Protein AF-A0A2U3Z3W8-F1 (afdb_monomer_lite)

Secondary structure (DSSP, 8-state):
------------------------------------------------------------------HHHHHHHHH-S-HHHHHHHHHHHHTTT-TT---SSSSGGGTTSHHHHHHHHTT-GGG--GGG--SS-HHHHHHHHHHHHHHTT----S-HHHHHH-SS--HHHHHHHHHHHHHHHH-

Structure (mmCIF, N/CA/C/O backbone):
data_AF-A0A2U3Z3W8-F1
#
_entry.id   AF-A0A2U3Z3W8-F1
#
loop_
_atom_site.group_PDB
_atom_site.id
_atom_site.type_symbol
_atom_site.label_atom_id
_atom_site.label_alt_id
_atom_site.label_comp_id
_atom_site.label_asym_id
_atom_site.label_entity_id
_atom_site.label_seq_id
_atom_site.pdbx_PDB_ins_code
_atom_site.Cartn_x
_atom_site.Cartn_y
_atom_site.Cartn_z
_atom_site.occupancy
_atom_site.B_iso_or_equiv
_atom_site.auth_seq_id
_atom_site.auth_comp_id
_atom_site.auth_asym_id
_atom_site.auth_atom_id
_atom_site.pdbx_PDB_model_num
ATOM 1 N N . MET A 1 1 ? 42.007 -8.720 50.989 1.00 44.41 1 MET A N 1
ATOM 2 C CA . MET A 1 1 ? 42.957 -9.334 50.043 1.00 44.41 1 MET A CA 1
ATOM 3 C C . MET A 1 1 ? 42.389 -9.231 48.642 1.00 44.41 1 MET A C 1
ATOM 5 O O . MET A 1 1 ? 41.290 -9.710 48.397 1.00 44.41 1 MET A O 1
ATOM 9 N N . GLU A 1 2 ? 43.127 -8.538 47.783 1.00 44.25 2 GLU A N 1
ATOM 10 C CA . GLU A 1 2 ? 42.931 -8.407 46.339 1.00 44.25 2 GLU A CA 1
ATOM 11 C C . GLU A 1 2 ? 42.981 -9.757 45.612 1.00 44.25 2 GLU A C 1
ATOM 13 O O . GLU A 1 2 ? 43.689 -10.665 46.046 1.00 44.25 2 GLU A O 1
ATOM 18 N N . SER A 1 3 ? 42.335 -9.848 44.445 1.00 47.00 3 SER A N 1
ATOM 19 C CA . SER A 1 3 ? 43.030 -10.217 43.200 1.00 47.00 3 SER A CA 1
ATOM 20 C C . SER A 1 3 ? 42.112 -10.070 41.989 1.00 47.00 3 SER A C 1
ATOM 22 O O . SER A 1 3 ? 41.136 -10.798 41.817 1.00 47.00 3 SER A O 1
ATOM 24 N N . ALA A 1 4 ? 42.476 -9.113 41.140 1.00 51.22 4 ALA A N 1
ATOM 25 C CA . ALA A 1 4 ? 42.023 -8.976 39.767 1.00 51.22 4 ALA A CA 1
ATOM 26 C C . ALA A 1 4 ? 42.532 -10.138 38.895 1.00 51.22 4 ALA A C 1
ATOM 28 O O . ALA A 1 4 ? 43.602 -10.692 39.150 1.00 51.22 4 ALA A O 1
ATOM 29 N N . LYS A 1 5 ? 41.825 -10.435 37.799 1.00 55.56 5 LYS A N 1
ATOM 30 C CA . LYS A 1 5 ? 42.419 -11.088 36.625 1.00 55.56 5 LYS A CA 1
ATOM 31 C C . LYS A 1 5 ? 41.947 -10.411 35.343 1.00 55.56 5 LYS A C 1
ATOM 33 O O . LYS A 1 5 ? 40.869 -10.665 34.819 1.00 55.56 5 LYS A O 1
ATOM 38 N N . THR A 1 6 ? 42.815 -9.528 34.877 1.00 50.25 6 THR A N 1
ATOM 39 C CA . THR A 1 6 ? 43.007 -9.095 33.497 1.00 50.25 6 THR A CA 1
ATOM 40 C C . THR A 1 6 ? 43.304 -10.295 32.593 1.00 50.25 6 THR A C 1
ATOM 42 O O . THR A 1 6 ? 44.130 -11.142 32.931 1.00 50.25 6 THR A O 1
ATOM 45 N N . ILE A 1 7 ? 42.694 -10.328 31.407 1.00 57.59 7 ILE A N 1
ATOM 46 C CA . ILE A 1 7 ? 43.201 -11.088 30.261 1.00 57.59 7 ILE A CA 1
ATOM 47 C C . ILE A 1 7 ? 43.260 -10.139 29.057 1.00 57.59 7 ILE A C 1
ATOM 49 O O . ILE A 1 7 ? 42.260 -9.699 28.503 1.00 57.59 7 ILE A O 1
ATOM 53 N N . SER A 1 8 ? 44.486 -9.765 28.721 1.00 44.38 8 SER A N 1
ATOM 54 C CA . SER A 1 8 ? 44.928 -9.276 27.415 1.00 44.38 8 SER A CA 1
ATOM 55 C C . SER A 1 8 ? 45.682 -10.444 26.786 1.00 44.38 8 SER A C 1
ATOM 57 O O . SER A 1 8 ? 46.382 -11.094 27.554 1.00 44.38 8 SER A O 1
ATOM 59 N N . VAL A 1 9 ? 45.548 -10.731 25.480 1.00 42.53 9 VAL A N 1
ATOM 60 C CA . VAL A 1 9 ? 46.649 -10.595 24.495 1.00 42.53 9 VAL A CA 1
ATOM 61 C C . VAL A 1 9 ? 46.185 -10.811 23.033 1.00 42.53 9 VAL A C 1
ATOM 63 O O . VAL A 1 9 ? 45.458 -11.752 22.742 1.00 42.53 9 VAL A O 1
ATOM 66 N N . SER A 1 10 ? 46.773 -9.992 22.143 1.00 36.94 10 SER A N 1
ATOM 67 C CA . SER A 1 10 ? 47.349 -10.291 20.803 1.00 36.94 10 SER A CA 1
ATOM 68 C C . SER A 1 10 ? 46.457 -10.693 19.616 1.00 36.94 10 SER A C 1
ATOM 70 O O . SER A 1 10 ? 45.781 -11.707 19.654 1.00 36.94 10 SER A O 1
ATOM 72 N N . ARG A 1 11 ? 46.380 -9.903 18.525 1.00 48.91 11 ARG A N 1
ATOM 73 C CA . ARG A 1 11 ? 47.380 -9.501 17.481 1.00 48.91 11 ARG A CA 1
ATOM 74 C C . ARG A 1 11 ? 47.377 -10.431 16.252 1.00 48.91 11 ARG A C 1
ATOM 76 O O . ARG A 1 11 ? 47.834 -11.561 16.373 1.00 48.91 11 ARG A O 1
ATOM 83 N N . ARG A 1 12 ? 47.021 -9.879 15.075 1.00 49.16 12 ARG A N 1
ATOM 84 C CA . ARG A 1 12 ? 47.634 -10.069 13.724 1.00 49.16 12 ARG A CA 1
ATOM 85 C C . ARG A 1 12 ? 46.860 -9.178 12.717 1.00 49.16 12 ARG A C 1
ATOM 87 O O . ARG A 1 12 ? 45.644 -9.295 12.681 1.00 49.16 12 ARG A O 1
ATOM 94 N N . SER A 1 13 ? 47.414 -8.091 12.152 1.00 40.72 13 SER A N 1
ATOM 95 C CA . SER A 1 13 ? 48.228 -7.975 10.905 1.00 40.72 13 SER A CA 1
ATOM 96 C C . SER A 1 13 ? 47.611 -8.657 9.676 1.00 40.72 13 SER A C 1
ATOM 98 O O . SER A 1 13 ? 47.197 -9.800 9.818 1.00 40.72 13 SER A O 1
ATOM 100 N N . SER A 1 14 ? 47.597 -8.132 8.443 1.00 41.50 14 SER A N 1
ATOM 101 C CA . SER A 1 14 ? 48.003 -6.869 7.783 1.00 41.50 14 SER A CA 1
ATOM 102 C C . SER A 1 14 ? 47.582 -6.973 6.285 1.00 41.50 14 SER A C 1
ATOM 104 O O . SER A 1 14 ? 47.228 -8.067 5.857 1.00 41.50 14 SER A O 1
ATOM 106 N N . GLU A 1 15 ? 47.739 -5.873 5.521 1.00 39.50 15 GLU A N 1
ATOM 107 C CA . GLU A 1 15 ? 47.905 -5.762 4.039 1.00 39.50 15 GLU A CA 1
ATOM 108 C C . GLU A 1 15 ? 46.673 -6.059 3.153 1.00 39.50 15 GLU A C 1
ATOM 110 O O . GLU A 1 15 ? 45.900 -6.964 3.417 1.00 39.50 15 GLU A O 1
ATOM 115 N N . GLU A 1 16 ? 46.300 -5.245 2.159 1.00 43.19 16 GLU A N 1
ATOM 116 C CA . GLU A 1 16 ? 46.998 -4.713 0.967 1.00 43.19 16 GLU A CA 1
ATOM 117 C C . GLU A 1 16 ? 46.241 -3.458 0.452 1.00 43.19 16 GLU A C 1
ATOM 119 O O . GLU A 1 16 ? 45.093 -3.238 0.822 1.00 43.19 16 GLU A O 1
ATOM 124 N N . MET A 1 17 ? 46.686 -2.614 -0.481 1.00 44.78 17 MET A N 1
ATOM 125 C CA . MET A 1 17 ? 47.972 -2.269 -1.088 1.00 44.78 17 MET A CA 1
ATOM 126 C C . MET A 1 17 ? 47.669 -1.011 -1.912 1.00 44.78 17 MET A C 1
ATOM 128 O O . MET A 1 17 ? 46.717 -0.949 -2.691 1.00 44.78 17 MET A O 1
ATOM 132 N N . LYS A 1 18 ? 48.491 0.006 -1.709 1.00 46.31 18 LYS A N 1
ATOM 133 C CA . LYS A 1 18 ? 48.482 1.302 -2.381 1.00 46.31 18 LYS A CA 1
ATOM 134 C C . LYS A 1 18 ? 48.860 1.110 -3.860 1.00 46.31 18 LYS A C 1
ATOM 136 O O . LYS A 1 18 ? 49.860 0.454 -4.140 1.00 46.31 18 LYS A O 1
ATOM 141 N N . ARG A 1 19 ? 48.135 1.720 -4.801 1.00 50.97 19 ARG A N 1
ATOM 142 C CA . ARG A 1 19 ? 48.671 2.016 -6.139 1.00 50.97 19 ARG A CA 1
ATOM 143 C C . ARG A 1 19 ? 48.482 3.491 -6.455 1.00 50.97 19 ARG A C 1
ATOM 145 O O . ARG A 1 19 ? 47.368 3.997 -6.511 1.00 50.97 19 ARG A O 1
ATOM 152 N N . ASP A 1 20 ? 49.629 4.134 -6.585 1.00 44.00 20 ASP A N 1
ATOM 153 C CA . ASP A 1 20 ? 49.863 5.489 -7.053 1.00 44.00 20 ASP A CA 1
ATOM 154 C C . ASP A 1 20 ? 50.342 5.417 -8.518 1.00 44.00 20 ASP A C 1
ATOM 156 O O . ASP A 1 20 ? 50.807 4.358 -8.942 1.00 44.00 20 ASP A O 1
ATOM 160 N N . ILE A 1 21 ? 50.291 6.567 -9.195 1.00 47.81 21 ILE A N 1
ATOM 161 C CA . ILE A 1 21 ? 51.242 7.080 -10.199 1.00 47.81 21 ILE A CA 1
ATOM 162 C C . ILE A 1 21 ? 50.844 7.127 -11.697 1.00 47.81 21 ILE A C 1
ATOM 164 O O . ILE A 1 21 ? 50.749 6.127 -12.401 1.00 47.81 21 ILE A O 1
ATOM 168 N N . SER A 1 22 ? 50.755 8.391 -12.140 1.00 38.34 22 SER A N 1
ATOM 169 C CA . SER A 1 22 ? 51.208 9.026 -13.394 1.00 38.34 22 SER A CA 1
ATOM 170 C C . SER A 1 22 ? 50.429 8.980 -14.718 1.00 38.34 22 SER A C 1
ATOM 172 O O . SER A 1 22 ? 50.178 7.942 -15.321 1.00 38.34 22 SER A O 1
ATOM 174 N N . ALA A 1 23 ? 50.197 10.206 -15.212 1.00 43.41 23 ALA A N 1
ATOM 175 C CA . ALA A 1 23 ? 49.929 10.609 -16.596 1.00 43.41 23 ALA A CA 1
ATOM 176 C C . ALA A 1 23 ? 51.161 10.408 -17.516 1.00 43.41 23 ALA A C 1
ATOM 178 O O . ALA A 1 23 ? 52.253 10.120 -17.016 1.00 43.41 23 ALA A O 1
ATOM 179 N N . PRO A 1 24 ? 51.023 10.598 -18.846 1.00 53.88 24 PRO A N 1
ATOM 180 C CA . PRO A 1 24 ? 51.367 11.920 -19.400 1.00 53.88 24 PRO A CA 1
ATOM 181 C C . PRO A 1 24 ? 50.521 12.402 -20.603 1.00 53.88 24 PRO A C 1
ATOM 183 O O . PRO A 1 24 ? 49.822 11.640 -21.267 1.00 53.88 24 PRO A O 1
ATOM 186 N N . GLU A 1 25 ? 50.633 13.709 -20.864 1.00 39.28 25 GLU A N 1
ATOM 187 C CA . GLU A 1 25 ? 50.191 14.449 -22.055 1.00 39.28 25 GLU A CA 1
ATOM 188 C C . GLU A 1 25 ? 50.969 14.099 -23.341 1.00 39.28 25 GLU A C 1
ATOM 190 O O . GLU A 1 25 ? 52.158 13.788 -23.291 1.00 39.28 25 GLU A O 1
ATOM 195 N N . GLY A 1 26 ? 50.322 14.355 -24.489 1.00 39.72 26 GLY A N 1
ATOM 196 C CA . GLY A 1 26 ? 50.957 15.055 -25.616 1.00 39.72 26 GLY A CA 1
ATOM 197 C C . GLY A 1 26 ? 51.142 14.279 -26.927 1.00 39.72 26 GLY A C 1
ATOM 198 O O . GLY A 1 26 ? 52.087 13.510 -27.047 1.00 39.72 26 GLY A O 1
ATOM 199 N N . ALA A 1 27 ? 50.302 14.571 -27.936 1.00 39.06 27 ALA A N 1
ATOM 200 C CA . ALA A 1 27 ? 50.696 14.889 -29.327 1.00 39.06 27 ALA A CA 1
ATOM 201 C C . ALA A 1 27 ? 49.467 15.024 -30.269 1.00 39.06 27 ALA A C 1
ATOM 203 O O . ALA A 1 27 ? 48.607 14.152 -30.330 1.00 39.06 27 ALA A O 1
ATOM 204 N N . SER A 1 28 ? 49.418 16.125 -31.027 1.00 43.16 28 SER A N 1
ATOM 205 C CA . SER A 1 28 ? 48.576 16.393 -32.222 1.00 43.16 28 SER A CA 1
ATOM 206 C C . SER A 1 28 ? 49.441 16.166 -33.501 1.00 43.16 28 SER A C 1
ATOM 208 O O . SER A 1 28 ? 50.610 15.827 -33.296 1.00 43.16 28 SER A O 1
ATOM 210 N N . PRO A 1 29 ? 49.044 16.415 -34.785 1.00 55.19 29 PRO A N 1
ATOM 211 C CA . PRO A 1 29 ? 47.768 16.885 -35.367 1.00 55.19 29 PRO A CA 1
ATOM 212 C C . PRO A 1 29 ? 47.342 16.242 -36.737 1.00 55.19 29 PRO A C 1
ATOM 214 O O . PRO A 1 29 ? 48.051 15.441 -37.333 1.00 55.19 29 PRO A O 1
ATOM 217 N N . ALA A 1 30 ? 46.203 16.737 -37.258 1.00 37.28 30 ALA A N 1
ATOM 218 C CA . ALA A 1 30 ? 45.840 17.000 -38.671 1.00 37.28 30 ALA A CA 1
ATOM 219 C C . ALA A 1 30 ? 45.530 15.863 -39.678 1.00 37.28 30 ALA A C 1
ATOM 221 O O . ALA A 1 30 ? 46.417 15.140 -40.118 1.00 37.28 30 ALA A O 1
ATOM 222 N N . SER A 1 31 ? 44.289 15.870 -40.200 1.00 39.44 31 SER A N 1
ATOM 223 C CA . SER A 1 31 ? 43.906 15.906 -41.640 1.00 39.44 31 SER A CA 1
ATOM 224 C C . SER A 1 31 ? 42.440 15.467 -41.822 1.00 39.44 31 SER A C 1
ATOM 226 O O . SER A 1 31 ? 41.978 14.656 -41.035 1.00 39.44 31 SER A O 1
ATOM 228 N N . LEU A 1 32 ? 41.609 15.829 -42.805 1.00 40.62 32 LEU A N 1
ATOM 229 C CA . LEU A 1 32 ? 41.529 16.789 -43.914 1.00 40.62 32 LEU A CA 1
ATOM 230 C C . LEU A 1 32 ? 40.112 16.554 -44.518 1.00 40.62 32 LEU A C 1
ATOM 232 O O . LEU A 1 32 ? 39.710 15.409 -44.670 1.00 40.62 32 LEU A O 1
ATOM 236 N N . MET A 1 33 ? 39.411 17.630 -44.889 1.00 46.50 33 MET A N 1
ATOM 237 C CA . MET A 1 33 ? 38.378 17.755 -45.947 1.00 46.50 33 MET A CA 1
ATOM 238 C C . MET A 1 33 ? 37.119 16.854 -45.983 1.00 46.50 33 MET A C 1
ATOM 240 O O . MET A 1 33 ? 37.195 15.659 -46.232 1.00 46.50 33 MET A O 1
ATOM 244 N N . ALA A 1 34 ? 35.942 17.499 -45.984 1.00 45.66 34 ALA A N 1
ATOM 245 C CA . ALA A 1 34 ? 34.899 17.276 -47.001 1.00 45.66 34 ALA A CA 1
ATOM 246 C C . ALA A 1 34 ? 33.868 18.423 -46.978 1.00 45.66 34 ALA A C 1
ATOM 248 O O . ALA A 1 34 ? 33.096 18.563 -46.032 1.00 45.66 34 ALA A O 1
ATOM 249 N N . MET A 1 35 ? 33.861 19.249 -48.027 1.00 45.81 35 MET A N 1
ATOM 250 C CA . MET A 1 35 ? 32.786 20.202 -48.315 1.00 45.81 35 MET A CA 1
ATOM 251 C C . MET A 1 35 ? 31.790 19.538 -49.268 1.00 45.81 35 MET A C 1
ATOM 253 O O . MET A 1 35 ? 32.158 19.183 -50.384 1.00 45.81 35 MET A O 1
ATOM 257 N N . GLY A 1 36 ? 30.546 19.361 -48.823 1.00 42.50 36 GLY A N 1
ATOM 258 C CA . GLY A 1 36 ? 29.421 18.951 -49.664 1.00 42.50 36 GLY A CA 1
ATOM 259 C C . GLY A 1 36 ? 28.594 20.171 -50.056 1.00 42.50 36 GLY A C 1
ATOM 260 O O . GLY A 1 36 ? 28.100 20.89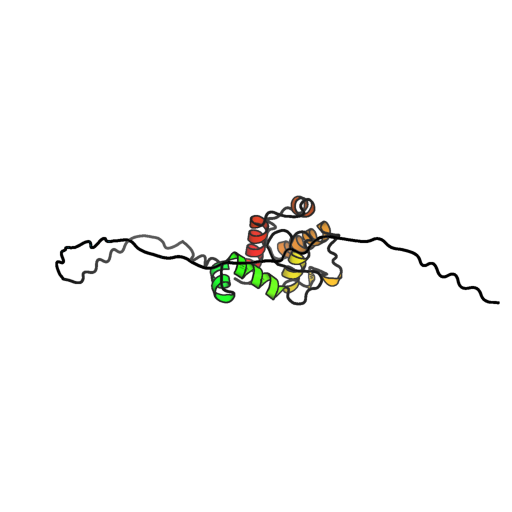1 -49.191 1.00 42.50 36 GLY A O 1
ATOM 261 N N . THR A 1 37 ? 28.482 20.419 -51.356 1.00 37.41 37 THR A N 1
ATOM 262 C CA . THR A 1 37 ? 27.799 21.558 -51.973 1.00 37.41 37 THR A CA 1
ATOM 263 C C . THR A 1 37 ? 26.486 21.129 -52.652 1.00 37.41 37 THR A C 1
ATOM 265 O O . THR A 1 37 ? 26.368 20.007 -53.137 1.00 37.41 37 THR A O 1
ATOM 268 N N . THR A 1 38 ? 25.549 22.088 -52.760 1.00 38.94 38 THR A N 1
ATOM 269 C CA . THR A 1 38 ? 24.385 22.182 -53.690 1.00 38.94 38 THR A CA 1
ATOM 270 C C . THR A 1 38 ? 23.144 21.311 -53.379 1.00 38.94 38 THR A C 1
ATOM 272 O O . THR A 1 38 ? 23.230 20.093 -53.395 1.00 38.94 38 THR A O 1
ATOM 275 N N . SER A 1 39 ? 22.005 21.866 -52.913 1.00 42.53 39 SER A N 1
ATOM 276 C CA . SER A 1 39 ? 20.893 22.594 -53.611 1.00 42.53 39 SER A CA 1
ATOM 277 C C . SER A 1 39 ? 19.676 21.667 -53.884 1.00 42.53 39 SER A C 1
ATOM 279 O O . SER A 1 39 ? 19.901 20.463 -53.958 1.00 42.53 39 SER A O 1
ATOM 281 N N . PRO A 1 40 ? 18.417 22.133 -54.121 1.00 51.53 40 PRO A N 1
ATOM 282 C CA . PRO A 1 40 ? 17.824 23.479 -54.020 1.00 51.53 40 PRO A CA 1
ATOM 283 C C . PRO A 1 40 ? 16.501 23.561 -53.192 1.00 51.53 40 PRO A C 1
ATOM 285 O O . PRO A 1 40 ? 15.970 22.575 -52.689 1.00 51.53 40 PRO A O 1
ATOM 288 N N . GLN A 1 41 ? 15.965 24.783 -53.090 1.00 46.03 41 GLN A N 1
ATOM 289 C CA . GLN A 1 41 ? 14.718 25.222 -52.440 1.00 46.03 41 GLN A CA 1
ATOM 290 C C . GLN A 1 41 ? 13.603 25.482 -53.476 1.00 46.03 41 GLN A C 1
ATOM 292 O O . GLN A 1 41 ? 13.917 26.055 -54.511 1.00 46.03 41 GLN A O 1
ATOM 297 N N . LEU A 1 42 ? 12.330 25.157 -53.172 1.00 38.09 42 LEU A N 1
ATOM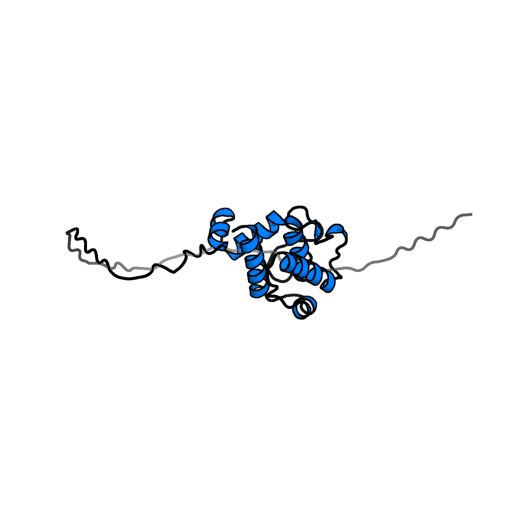 298 C CA . LEU A 1 42 ? 11.074 25.738 -53.727 1.00 38.09 42 LEU A CA 1
ATOM 299 C C . LEU A 1 42 ? 9.954 25.554 -52.662 1.00 38.09 42 LEU A C 1
ATOM 301 O O . LEU A 1 42 ? 9.675 24.428 -52.279 1.00 38.09 42 LEU A O 1
ATOM 305 N N . SER A 1 43 ? 9.527 26.572 -51.900 1.00 41.81 43 SER A N 1
ATOM 306 C CA . SER A 1 43 ? 8.501 27.616 -52.166 1.00 41.81 43 SER A CA 1
ATOM 307 C C . SER A 1 43 ? 7.022 27.203 -51.929 1.00 41.81 43 SER A C 1
ATOM 309 O O . SER A 1 43 ? 6.409 26.613 -52.803 1.00 41.81 43 SER A O 1
ATOM 311 N N . LEU A 1 44 ? 6.485 27.629 -50.767 1.00 40.69 44 LEU A N 1
ATOM 312 C CA . LEU A 1 44 ? 5.229 28.379 -50.477 1.00 40.69 44 LEU A CA 1
ATOM 313 C C . LEU A 1 44 ? 3.791 27.869 -50.807 1.00 40.69 44 LEU A C 1
ATOM 315 O O . LEU A 1 44 ? 3.481 27.498 -51.932 1.00 40.69 44 LEU A O 1
ATOM 319 N N . SER A 1 45 ? 2.891 28.168 -49.837 1.00 40.78 45 SER A N 1
ATOM 320 C CA . SER A 1 45 ? 1.408 28.360 -49.891 1.00 40.78 45 SER A CA 1
ATOM 321 C C . SER A 1 45 ? 0.533 27.090 -49.770 1.00 40.78 45 SER A C 1
ATOM 323 O O . SER A 1 45 ? 0.885 26.074 -50.344 1.00 40.78 45 SER A O 1
ATOM 325 N N . SER A 1 46 ? -0.610 26.985 -49.067 1.00 38.53 46 SER A N 1
ATOM 326 C CA . SER A 1 46 ? -1.590 27.915 -48.458 1.00 38.53 46 SER A CA 1
ATOM 327 C C . SER A 1 46 ? -2.543 27.131 -47.509 1.00 38.53 46 SER A C 1
ATOM 329 O O . SER A 1 46 ? -2.797 25.952 -47.740 1.00 38.53 46 SER A O 1
ATOM 331 N N . SER A 1 47 ? -3.090 27.780 -46.469 1.00 42.69 47 SER A N 1
ATOM 332 C CA . SER A 1 47 ? -4.120 27.289 -45.508 1.00 42.69 47 SER A CA 1
ATOM 333 C C . SER A 1 47 ? -5.534 27.105 -46.139 1.00 42.69 47 SER A C 1
ATOM 335 O O . SER A 1 47 ? -5.682 27.359 -47.330 1.00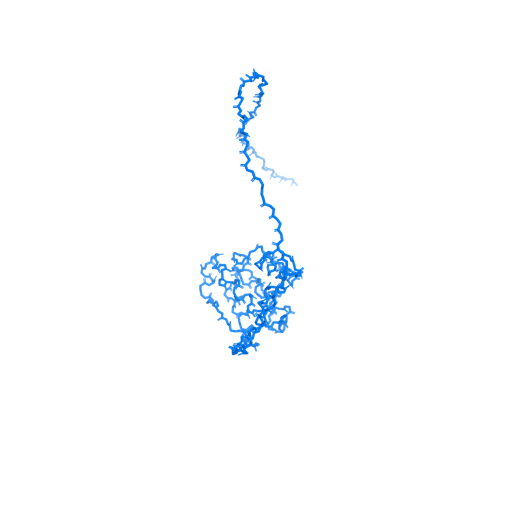 42.69 47 SER A O 1
ATOM 337 N N . PRO A 1 48 ? -6.639 26.940 -45.367 1.00 61.06 48 PRO A N 1
ATOM 338 C CA . PRO A 1 48 ? -7.136 25.802 -44.574 1.00 61.06 48 PRO A CA 1
ATOM 339 C C . PRO A 1 48 ? -8.483 25.237 -45.124 1.00 61.06 48 PRO A C 1
ATOM 341 O O . PRO A 1 48 ? -9.197 25.913 -45.862 1.00 61.06 48 PRO A O 1
ATOM 344 N N . THR A 1 49 ? -8.921 24.036 -44.719 1.00 41.44 49 THR A N 1
ATOM 345 C CA . THR A 1 49 ? -10.348 23.651 -44.832 1.00 41.44 49 THR A CA 1
ATOM 346 C C . THR A 1 49 ? -10.746 22.589 -43.813 1.00 41.44 49 THR A C 1
ATOM 348 O O . THR A 1 49 ? -10.078 21.573 -43.638 1.00 41.44 49 THR A O 1
ATOM 351 N N . ALA A 1 50 ? -11.843 22.879 -43.117 1.00 46.84 50 ALA A N 1
ATOM 352 C CA . ALA A 1 50 ? -12.510 22.013 -42.166 1.00 46.84 50 ALA A CA 1
ATOM 353 C C . ALA A 1 50 ? -13.211 20.851 -42.882 1.00 46.84 50 ALA A C 1
ATOM 355 O O . ALA A 1 50 ? -13.812 21.022 -43.940 1.00 46.84 50 ALA A O 1
ATOM 356 N N . SER A 1 51 ? -13.213 19.674 -42.268 1.00 43.47 51 SER A N 1
ATOM 357 C CA . SER A 1 51 ? -14.179 18.624 -42.585 1.00 43.47 51 SER A CA 1
ATOM 358 C C . SER A 1 51 ? -14.585 17.950 -41.286 1.00 43.47 51 SER A C 1
ATOM 360 O O . SER A 1 51 ? -13.845 17.175 -40.688 1.00 43.47 51 SER A O 1
ATOM 362 N N . VAL A 1 52 ? -15.767 18.341 -40.821 1.00 53.25 52 VAL A N 1
ATOM 363 C CA . VAL A 1 52 ? -16.508 17.685 -39.753 1.00 53.25 52 VAL A CA 1
ATOM 364 C C . VAL A 1 52 ? -17.139 16.414 -40.314 1.00 53.25 52 VAL A C 1
ATOM 366 O O . VAL A 1 52 ? -17.907 16.464 -41.269 1.00 53.25 52 VAL A O 1
ATOM 369 N N . THR A 1 53 ? -16.856 15.273 -39.695 1.00 50.91 53 THR A N 1
ATOM 370 C CA . THR A 1 53 ? -17.684 14.067 -39.818 1.00 50.91 53 THR A CA 1
ATOM 371 C C . THR A 1 53 ? -18.269 13.742 -38.448 1.00 50.91 53 THR A C 1
ATOM 373 O O . THR A 1 53 ? -17.515 13.371 -37.545 1.00 50.91 53 THR A O 1
ATOM 376 N N . PRO A 1 54 ? -19.592 13.864 -38.258 1.00 59.31 54 PRO A N 1
ATOM 377 C CA . PRO A 1 54 ? -20.284 13.323 -37.104 1.00 59.31 54 PRO A CA 1
ATOM 378 C C . PRO A 1 54 ? -20.889 11.974 -37.493 1.00 59.31 54 PRO A C 1
ATOM 380 O O . PRO A 1 54 ? -21.739 11.953 -38.368 1.00 59.31 54 PRO A O 1
ATOM 383 N N . THR A 1 55 ? -20.498 10.869 -36.849 1.00 43.12 55 THR A N 1
ATOM 384 C CA . THR A 1 55 ? -21.415 9.738 -36.599 1.00 43.12 55 THR A CA 1
ATOM 385 C C . THR A 1 55 ? -20.772 8.618 -35.783 1.00 43.12 55 THR A C 1
ATOM 387 O O . THR A 1 55 ? -19.757 8.042 -36.155 1.00 43.12 55 THR A O 1
ATOM 390 N N . THR A 1 56 ? -21.501 8.266 -34.722 1.00 41.53 56 THR A N 1
ATOM 391 C CA . THR A 1 56 ? -21.634 6.920 -34.150 1.00 41.53 56 THR A CA 1
ATOM 392 C C . THR A 1 56 ? -20.601 6.482 -33.105 1.00 41.53 56 THR A C 1
ATOM 394 O O . THR A 1 56 ? -19.610 5.818 -33.373 1.00 41.53 56 THR A O 1
ATOM 397 N N . ARG A 1 57 ? -21.016 6.704 -31.849 1.00 52.25 57 ARG A N 1
ATOM 398 C CA . ARG A 1 57 ? -21.009 5.677 -30.793 1.00 52.25 57 ARG A CA 1
ATOM 399 C C . ARG A 1 57 ? -19.633 5.280 -30.251 1.00 52.25 57 ARG A C 1
ATOM 401 O O . ARG A 1 57 ? -19.175 4.160 -30.418 1.00 52.25 57 ARG A O 1
ATOM 408 N N . SER A 1 58 ? -19.084 6.162 -29.425 1.00 43.28 58 SER A N 1
ATOM 409 C CA . SER A 1 58 ? -18.335 5.729 -28.240 1.00 43.28 58 SER A CA 1
ATOM 410 C C . SER A 1 58 ? -18.716 6.578 -27.022 1.00 43.28 58 SER A C 1
ATOM 412 O O . SER A 1 58 ? -17.888 7.132 -26.312 1.00 43.28 58 SER A O 1
ATOM 414 N N . ARG A 1 59 ? -20.027 6.689 -26.764 1.00 56.16 59 ARG A N 1
ATOM 415 C CA . ARG A 1 59 ? -20.488 6.735 -25.371 1.00 56.16 59 ARG A CA 1
ATOM 416 C C . ARG A 1 59 ? -20.301 5.311 -24.842 1.00 56.16 59 ARG A C 1
ATOM 418 O O . ARG A 1 59 ? -20.726 4.374 -25.510 1.00 56.16 59 ARG A O 1
ATOM 425 N N . ILE A 1 60 ? -19.727 5.185 -23.648 1.00 56.88 60 ILE A N 1
ATOM 426 C CA . ILE A 1 60 ? -19.295 3.951 -22.965 1.00 56.88 60 ILE A CA 1
ATOM 427 C C . ILE A 1 60 ? -17.864 3.505 -23.321 1.00 56.88 60 ILE A C 1
ATOM 429 O O . ILE A 1 60 ? -17.588 2.370 -23.691 1.00 56.88 60 ILE A O 1
ATOM 433 N N . ARG A 1 61 ? -16.895 4.372 -23.055 1.00 51.78 61 ARG A N 1
ATOM 434 C CA . ARG A 1 61 ? -15.762 3.926 -22.248 1.00 51.78 61 ARG A CA 1
ATOM 435 C C . ARG A 1 61 ? -15.573 5.030 -21.244 1.00 51.78 61 ARG A C 1
ATOM 437 O O . ARG A 1 61 ? -15.006 6.061 -21.574 1.00 51.78 61 ARG A O 1
ATOM 444 N N . GLU A 1 62 ? -16.209 4.845 -20.091 1.00 49.31 62 GLU A N 1
ATOM 445 C CA . GLU A 1 62 ? -15.857 5.494 -18.835 1.00 49.31 62 GLU A CA 1
ATOM 446 C C . GLU A 1 62 ? -14.412 5.969 -18.946 1.00 49.31 62 GLU A C 1
ATOM 448 O O . GLU A 1 62 ? -13.518 5.161 -19.236 1.00 49.31 62 GLU A O 1
ATOM 453 N N . GLU A 1 63 ? -14.213 7.282 -18.877 1.00 46.75 63 GLU A N 1
ATOM 454 C CA . GLU A 1 63 ? -12.905 7.888 -18.716 1.00 46.75 63 GLU A CA 1
ATOM 455 C C . GLU A 1 63 ? -12.404 7.389 -17.358 1.00 46.75 63 GLU A C 1
ATOM 457 O O . GLU A 1 63 ? -12.486 8.062 -16.336 1.00 46.75 63 GLU A O 1
ATOM 462 N N . ARG A 1 64 ? -11.993 6.115 -17.349 1.00 57.78 64 ARG A N 1
ATOM 463 C CA . ARG A 1 64 ? -11.320 5.393 -16.291 1.00 57.78 64 ARG A CA 1
ATOM 464 C C . ARG A 1 64 ? -10.014 6.116 -16.177 1.00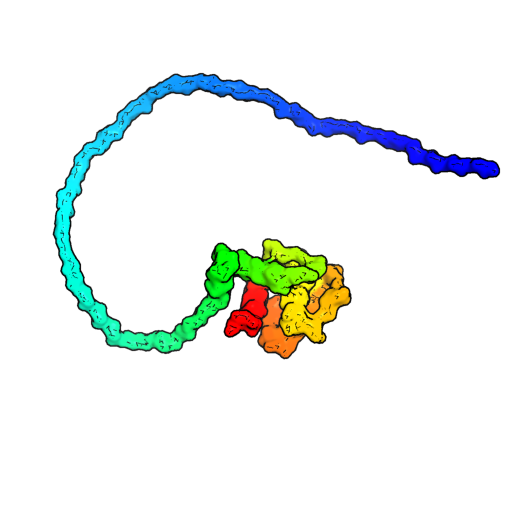 57.78 64 ARG A C 1
ATOM 466 O O . ARG A 1 64 ? -9.033 5.748 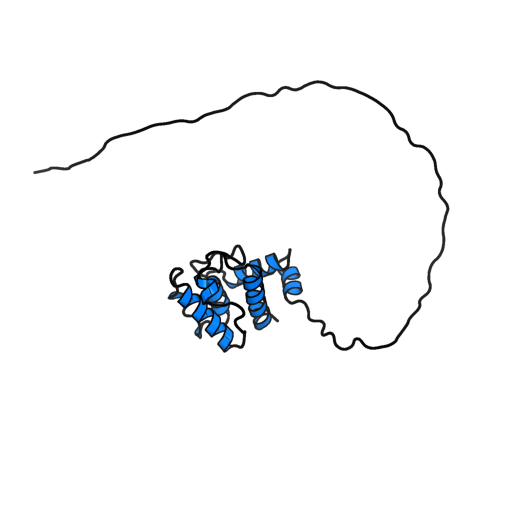-16.823 1.00 57.78 64 ARG A O 1
ATOM 473 N N . LYS A 1 65 ? -10.058 7.223 -15.452 1.00 65.62 65 LYS A N 1
ATOM 474 C CA . LYS A 1 65 ? -8.899 7.996 -15.081 1.00 65.62 65 LYS A CA 1
ATOM 475 C C . LYS A 1 65 ? -7.985 6.979 -14.436 1.00 65.62 65 LYS A C 1
ATOM 477 O O . LYS A 1 65 ? -8.312 6.416 -13.396 1.00 65.62 65 LYS A O 1
ATOM 482 N N . ASP A 1 66 ? -6.934 6.610 -15.159 1.00 82.00 66 ASP A N 1
ATOM 483 C CA . ASP A 1 66 ? -5.977 5.646 -14.659 1.00 82.00 66 ASP A CA 1
ATOM 484 C C . ASP A 1 66 ? -5.481 6.238 -13.331 1.00 82.00 66 ASP A C 1
ATOM 486 O O . ASP A 1 66 ? -4.946 7.348 -13.329 1.00 82.00 66 ASP A O 1
ATOM 490 N N . PRO A 1 67 ? -5.767 5.589 -12.196 1.00 84.94 67 PRO A N 1
ATOM 491 C CA . PRO A 1 67 ? -5.746 6.256 -10.894 1.00 84.94 67 PRO A CA 1
ATOM 492 C C . PRO A 1 67 ? -4.322 6.671 -10.523 1.00 84.94 67 PRO A C 1
ATOM 494 O O . PRO A 1 67 ? -4.089 7.718 -9.929 1.00 84.94 67 PRO A O 1
ATOM 497 N N . LEU A 1 68 ? -3.339 5.923 -11.024 1.00 91.06 68 LEU A N 1
ATOM 498 C CA . LEU A 1 68 ? -1.926 6.242 -10.883 1.00 91.06 68 LEU A CA 1
ATOM 499 C C . LEU A 1 68 ? -1.488 7.441 -11.732 1.00 91.06 68 LEU A C 1
ATOM 501 O O . LEU A 1 68 ? -0.419 7.992 -11.496 1.00 91.06 68 LEU A O 1
ATOM 505 N N . SER A 1 69 ? -2.275 7.856 -12.726 1.00 91.12 69 SER A N 1
ATOM 506 C CA . SER A 1 69 ? -1.971 9.026 -13.555 1.00 91.12 69 SER A CA 1
ATOM 507 C C . SER A 1 69 ? -2.219 10.331 -12.804 1.00 91.12 69 SER A C 1
ATOM 509 O O . SER A 1 69 ? -1.471 11.283 -12.999 1.00 91.12 69 SER A O 1
ATOM 511 N N . ALA A 1 70 ? -3.223 10.380 -11.923 1.00 90.38 70 ALA A N 1
ATOM 512 C CA . ALA A 1 70 ? -3.394 11.500 -10.999 1.00 90.38 70 ALA A CA 1
ATOM 513 C C . ALA A 1 70 ? -2.224 11.548 -10.006 1.00 90.38 70 ALA A C 1
ATOM 515 O O . ALA A 1 70 ? -1.558 12.574 -9.885 1.00 90.38 70 ALA A O 1
ATOM 516 N N . LEU A 1 71 ? -1.892 10.396 -9.421 1.00 93.56 71 LEU A N 1
ATOM 517 C CA . LEU A 1 71 ? -0.792 10.270 -8.470 1.00 93.56 71 LEU A CA 1
ATOM 518 C C . LEU A 1 71 ? 0.568 10.658 -9.069 1.00 93.56 71 LEU A C 1
ATOM 520 O O . LEU A 1 71 ? 1.364 11.350 -8.439 1.00 93.56 71 LEU A O 1
ATOM 524 N N . ALA A 1 72 ? 0.829 10.266 -10.319 1.00 94.31 72 ALA A N 1
ATOM 525 C CA . ALA A 1 72 ? 2.052 10.628 -11.033 1.00 94.31 72 ALA A CA 1
ATOM 526 C C . ALA A 1 72 ? 2.193 12.139 -11.263 1.00 94.31 72 ALA A C 1
ATOM 528 O O . ALA A 1 72 ? 3.314 12.641 -11.304 1.00 94.31 72 ALA A O 1
ATOM 529 N N . ARG A 1 73 ? 1.079 12.872 -11.385 1.00 92.75 73 ARG A N 1
ATOM 530 C CA . ARG A 1 73 ? 1.096 14.339 -11.496 1.00 92.75 73 ARG A CA 1
ATOM 531 C C . ARG A 1 73 ? 1.388 15.016 -10.159 1.00 92.75 73 ARG A C 1
ATOM 533 O O . ARG A 1 73 ? 1.994 16.078 -10.164 1.00 92.75 73 ARG A O 1
ATOM 540 N N . GLU A 1 74 ? 0.969 14.409 -9.052 1.00 92.75 74 GLU A N 1
ATOM 541 C CA . GLU A 1 74 ? 1.167 14.933 -7.696 1.00 92.75 74 GLU A CA 1
ATOM 542 C C . GLU A 1 74 ? 2.589 14.671 -7.178 1.00 92.75 74 GLU A C 1
ATOM 544 O O . GLU A 1 74 ? 3.295 15.595 -6.788 1.00 92.75 74 GLU A O 1
ATOM 549 N N . TYR A 1 75 ? 3.046 13.417 -7.229 1.00 92.62 75 TYR A N 1
ATOM 550 C CA . TYR A 1 75 ? 4.342 13.007 -6.670 1.00 92.62 75 TYR A CA 1
ATOM 551 C C . TYR A 1 75 ? 5.501 13.070 -7.682 1.00 92.62 75 TYR A C 1
ATOM 553 O O . TYR A 1 75 ? 6.676 12.933 -7.305 1.00 92.62 75 TYR A O 1
ATOM 561 N N . GLY A 1 76 ? 5.184 13.267 -8.966 1.00 92.31 76 GLY A N 1
ATOM 562 C CA . GLY A 1 76 ? 6.133 13.330 -10.075 1.00 92.31 76 GLY A CA 1
ATOM 563 C C . GLY A 1 76 ? 6.762 11.980 -10.452 1.00 92.31 76 GLY A C 1
ATOM 564 O O . GLY A 1 76 ? 6.838 11.039 -9.659 1.00 92.31 76 GLY A O 1
ATOM 565 N N . GLY A 1 77 ? 7.293 11.903 -11.676 1.00 93.81 77 GLY A N 1
ATOM 566 C CA . GLY A 1 77 ? 8.010 10.729 -12.185 1.00 93.81 77 GLY A CA 1
ATOM 567 C C . GLY A 1 77 ? 7.099 9.640 -12.764 1.00 93.81 77 GLY A C 1
ATOM 568 O O . GLY A 1 77 ? 6.028 9.916 -13.298 1.00 93.81 77 GLY A O 1
ATOM 569 N N . SER A 1 78 ? 7.557 8.384 -12.714 1.00 95.94 78 SER A N 1
ATOM 570 C CA . SER A 1 78 ? 6.788 7.237 -13.214 1.00 95.94 78 SER A CA 1
ATOM 571 C C . SER A 1 78 ? 5.634 6.879 -12.270 1.00 95.94 78 SER A C 1
ATOM 573 O O . SER A 1 78 ? 5.726 7.093 -11.063 1.00 95.94 78 SER A O 1
ATOM 575 N N . LYS A 1 79 ? 4.574 6.243 -12.793 1.00 94.94 79 LYS A N 1
ATOM 576 C CA . LYS A 1 79 ? 3.435 5.743 -11.991 1.00 94.94 79 LYS A CA 1
ATOM 577 C C . LYS A 1 79 ? 3.879 4.894 -10.796 1.00 94.94 79 LYS A C 1
ATOM 579 O O . LYS A 1 79 ? 3.362 5.050 -9.696 1.00 94.94 79 LYS A O 1
ATOM 584 N N . ARG A 1 80 ? 4.872 4.025 -11.012 1.00 96.25 80 ARG A N 1
ATOM 585 C CA . ARG A 1 80 ? 5.465 3.188 -9.963 1.00 96.25 80 ARG A CA 1
ATOM 586 C C . ARG A 1 80 ? 6.135 4.039 -8.883 1.00 96.25 80 ARG A C 1
ATOM 588 O O . ARG A 1 80 ? 5.889 3.812 -7.706 1.00 96.25 80 ARG A O 1
ATOM 595 N N . ASN A 1 81 ? 6.958 5.015 -9.266 1.00 96.75 81 ASN A N 1
ATOM 596 C CA . ASN A 1 81 ? 7.658 5.863 -8.298 1.00 96.75 81 ASN A CA 1
ATOM 597 C C . ASN A 1 81 ? 6.692 6.765 -7.528 1.00 96.75 81 ASN A C 1
ATOM 599 O O . ASN A 1 81 ? 6.873 6.965 -6.333 1.00 96.75 81 ASN A O 1
ATOM 603 N N . ALA A 1 82 ? 5.656 7.273 -8.192 1.00 97.44 82 ALA A N 1
ATOM 604 C CA . ALA A 1 82 ? 4.610 8.051 -7.548 1.00 97.44 82 ALA A CA 1
ATOM 605 C C . ALA A 1 82 ? 3.843 7.221 -6.509 1.00 97.44 82 ALA A C 1
ATOM 607 O O . ALA A 1 82 ? 3.688 7.662 -5.375 1.00 97.44 82 ALA A O 1
ATOM 608 N N . LEU A 1 83 ? 3.458 5.985 -6.854 1.00 97.56 83 LEU A N 1
ATOM 609 C CA . LEU A 1 83 ? 2.827 5.062 -5.906 1.00 97.56 83 LEU A CA 1
ATOM 610 C C . LEU A 1 83 ? 3.748 4.717 -4.732 1.00 97.56 83 LEU A C 1
ATOM 612 O O . LEU A 1 83 ? 3.289 4.641 -3.597 1.00 97.56 83 LEU A O 1
ATOM 616 N N . LEU A 1 84 ? 5.048 4.544 -4.989 1.00 97.94 84 LEU A N 1
ATOM 617 C CA . LEU A 1 84 ? 6.029 4.277 -3.939 1.00 97.94 84 LEU A CA 1
ATOM 618 C C . LEU A 1 84 ? 6.123 5.453 -2.957 1.00 97.94 84 LEU A C 1
ATOM 620 O O . LEU A 1 84 ? 6.028 5.245 -1.750 1.00 97.94 84 LEU A O 1
ATOM 624 N N . LYS A 1 85 ? 6.245 6.683 -3.472 1.00 97.81 85 LYS A N 1
ATOM 625 C CA . LYS A 1 85 ? 6.273 7.903 -2.653 1.00 97.81 85 LYS A CA 1
ATOM 626 C C . LYS A 1 85 ? 4.986 8.092 -1.857 1.00 97.81 85 LYS A C 1
ATOM 628 O O . LYS A 1 85 ? 5.045 8.497 -0.702 1.00 97.81 85 LYS A O 1
ATOM 633 N N . TRP A 1 86 ? 3.837 7.774 -2.449 1.00 97.38 86 TRP A N 1
ATOM 634 C CA . TRP A 1 86 ? 2.563 7.800 -1.738 1.00 97.38 86 TRP A CA 1
ATOM 635 C C . TRP A 1 86 ? 2.544 6.813 -0.570 1.00 97.38 86 TRP A C 1
ATOM 637 O O . TRP A 1 86 ? 2.176 7.204 0.533 1.00 97.38 86 TRP A O 1
ATOM 647 N N . CYS A 1 87 ? 3.015 5.574 -0.769 1.00 98.00 87 CYS A N 1
ATOM 648 C CA . CYS A 1 87 ? 3.123 4.600 0.322 1.00 98.00 87 CYS A CA 1
ATOM 649 C C . CYS A 1 87 ? 4.008 5.146 1.448 1.00 98.00 87 CYS A C 1
ATOM 651 O O . CYS A 1 87 ? 3.572 5.188 2.591 1.00 98.00 87 CYS A O 1
ATOM 653 N N . GLN A 1 88 ? 5.208 5.633 1.106 1.00 98.00 88 GLN A N 1
ATOM 654 C CA . GLN A 1 88 ? 6.150 6.224 2.064 1.00 98.00 88 GLN A CA 1
ATOM 655 C C . GLN A 1 88 ? 5.523 7.382 2.844 1.00 98.00 88 GLN A C 1
ATOM 657 O O . GLN A 1 88 ? 5.677 7.460 4.059 1.00 98.00 88 GLN A O 1
ATOM 662 N N . LYS A 1 89 ? 4.795 8.269 2.153 1.00 97.12 89 LYS A N 1
ATOM 663 C CA . LYS A 1 89 ? 4.140 9.415 2.783 1.00 97.12 89 LYS A CA 1
ATOM 664 C C . LYS A 1 89 ? 3.006 8.981 3.705 1.00 97.12 89 LYS A C 1
ATOM 666 O O . LYS A 1 89 ? 2.860 9.540 4.787 1.00 97.12 89 LYS A O 1
ATOM 671 N N . LYS A 1 90 ? 2.211 7.988 3.298 1.00 96.94 90 LYS A N 1
ATOM 672 C CA . LYS A 1 90 ? 1.087 7.485 4.094 1.00 96.94 90 LYS A CA 1
ATOM 673 C C . LYS A 1 90 ? 1.559 6.762 5.353 1.00 96.94 90 LYS A C 1
ATOM 675 O O . LYS A 1 90 ? 0.910 6.856 6.387 1.00 96.94 90 LYS A O 1
ATOM 680 N N . THR A 1 91 ? 2.691 6.071 5.274 1.00 97.06 91 THR A N 1
ATOM 681 C CA . THR A 1 91 ? 3.262 5.314 6.391 1.00 97.06 91 THR A CA 1
ATOM 682 C C . THR A 1 91 ? 4.362 6.076 7.137 1.00 97.06 91 THR A C 1
ATOM 684 O O . THR A 1 91 ? 5.148 5.471 7.866 1.00 97.06 91 THR A O 1
ATOM 687 N N . GLU A 1 92 ? 4.446 7.396 6.972 1.00 96.06 92 GLU A N 1
ATOM 688 C CA . GLU A 1 92 ? 5.390 8.236 7.710 1.00 96.06 92 GLU A CA 1
ATOM 689 C C . GLU A 1 92 ? 5.110 8.143 9.223 1.00 96.06 92 GLU A C 1
ATOM 691 O O . GLU A 1 92 ? 3.973 8.290 9.669 1.00 96.06 92 GLU A O 1
ATOM 696 N N . GLY A 1 93 ? 6.145 7.861 10.021 1.00 94.38 93 GLY A N 1
ATOM 697 C CA . GLY A 1 93 ? 6.043 7.729 11.482 1.00 94.38 93 GLY A CA 1
ATOM 698 C C . GLY A 1 93 ? 5.762 6.314 12.007 1.00 94.38 93 GLY A C 1
ATOM 699 O O . GLY A 1 93 ? 5.824 6.102 13.219 1.00 94.38 93 GLY A O 1
ATOM 700 N N . TYR A 1 94 ? 5.514 5.331 11.137 1.00 96.56 94 TYR A N 1
ATOM 701 C CA . TYR A 1 94 ? 5.434 3.928 11.550 1.00 96.56 94 TYR A CA 1
ATOM 702 C C . TYR A 1 94 ? 6.835 3.351 11.770 1.00 96.56 94 TYR A C 1
ATOM 704 O O . TYR A 1 94 ? 7.755 3.566 10.983 1.00 96.56 94 TYR A O 1
ATOM 712 N N . GLN A 1 95 ? 6.998 2.604 12.859 1.00 93.00 95 GLN A N 1
ATOM 713 C CA . GLN A 1 95 ? 8.273 1.980 13.203 1.00 93.00 95 GLN A CA 1
ATOM 714 C C . GLN A 1 95 ? 8.499 0.698 12.397 1.00 93.00 95 GLN A C 1
ATOM 716 O O . GLN A 1 95 ? 7.542 0.021 12.008 1.00 93.00 95 GLN A O 1
ATOM 721 N N . ASN A 1 96 ? 9.775 0.343 12.223 1.00 92.88 96 ASN A N 1
ATOM 722 C CA . ASN A 1 96 ? 10.234 -0.916 11.626 1.00 92.88 96 ASN A CA 1
ATOM 723 C C . ASN A 1 96 ? 9.777 -1.153 10.179 1.00 92.88 96 ASN A C 1
ATOM 725 O O . ASN A 1 96 ? 9.654 -2.300 9.760 1.00 92.88 96 ASN A O 1
ATOM 729 N N . ILE A 1 97 ? 9.550 -0.084 9.413 1.00 95.12 97 ILE A N 1
ATOM 730 C CA . ILE A 1 97 ? 9.253 -0.174 7.983 1.00 95.12 97 ILE A CA 1
ATOM 731 C C . ILE A 1 97 ? 10.142 0.771 7.178 1.00 95.12 97 ILE A C 1
ATOM 733 O O . ILE A 1 97 ? 10.394 1.906 7.577 1.00 95.12 97 ILE A O 1
ATOM 737 N N . ASP A 1 98 ? 10.588 0.297 6.018 1.00 95.50 98 ASP A N 1
ATOM 738 C CA . ASP A 1 98 ? 11.252 1.114 5.004 1.00 95.50 98 ASP A CA 1
ATOM 739 C C . ASP A 1 98 ? 10.821 0.652 3.603 1.00 95.50 98 ASP A C 1
ATOM 741 O O . ASP A 1 98 ? 11.219 -0.406 3.091 1.00 95.50 98 ASP A O 1
ATOM 745 N N . ILE A 1 99 ? 9.936 1.437 2.988 1.00 97.56 99 ILE A N 1
ATOM 746 C CA . ILE A 1 99 ? 9.315 1.101 1.708 1.00 97.56 99 ILE A CA 1
ATOM 747 C C . ILE A 1 99 ? 10.152 1.694 0.574 1.00 97.56 99 ILE A C 1
ATOM 749 O O . ILE A 1 99 ? 9.927 2.821 0.145 1.00 97.56 99 ILE A O 1
ATOM 753 N N . THR A 1 100 ? 11.096 0.922 0.038 1.00 97.69 100 THR A N 1
ATOM 754 C CA . THR A 1 100 ? 11.982 1.352 -1.064 1.00 97.69 100 THR A CA 1
ATOM 755 C C . THR A 1 100 ? 11.635 0.707 -2.405 1.00 97.69 100 THR A C 1
ATOM 757 O O . THR A 1 100 ? 12.141 1.104 -3.454 1.00 97.69 100 THR A O 1
ATOM 760 N N . ASN A 1 101 ? 10.772 -0.311 -2.402 1.00 97.94 101 ASN A N 1
ATOM 761 C CA . ASN A 1 101 ? 10.365 -1.056 -3.590 1.00 97.94 101 ASN A CA 1
ATOM 762 C C . ASN A 1 101 ? 9.009 -1.760 -3.373 1.00 97.94 101 ASN A C 1
ATOM 764 O O . ASN A 1 101 ? 8.424 -1.648 -2.305 1.00 97.94 101 ASN A O 1
ATOM 768 N N . PHE A 1 102 ? 8.517 -2.490 -4.382 1.00 98.31 102 PHE A N 1
ATOM 769 C CA . PHE A 1 102 ? 7.284 -3.297 -4.318 1.00 98.31 102 PHE A CA 1
ATOM 770 C C . PHE A 1 102 ? 7.559 -4.801 -4.173 1.00 98.31 102 PHE A C 1
ATOM 772 O O . PHE A 1 102 ? 6.765 -5.609 -4.611 1.00 98.31 102 PHE A O 1
ATOM 779 N N . SER A 1 103 ? 8.705 -5.208 -3.635 1.00 97.12 103 SER A N 1
ATOM 780 C CA . SER A 1 103 ? 9.057 -6.621 -3.451 1.00 97.12 103 SER A CA 1
ATOM 781 C C . SER A 1 103 ? 9.511 -6.859 -2.014 1.00 97.12 103 SER A C 1
ATOM 783 O O . SER A 1 103 ? 8.674 -7.001 -1.127 1.00 97.12 103 SER A O 1
ATOM 785 N N . SER A 1 104 ? 10.818 -6.841 -1.747 1.00 97.00 104 SER A N 1
ATOM 786 C CA . SER A 1 104 ? 11.377 -7.180 -0.437 1.00 97.00 104 SER A CA 1
ATOM 787 C C . SER A 1 104 ? 10.922 -6.251 0.689 1.00 97.00 104 SER A C 1
ATOM 789 O O . SER A 1 104 ? 10.799 -6.720 1.808 1.00 97.00 104 SER A O 1
ATOM 791 N N . SER A 1 105 ? 10.603 -4.979 0.418 1.00 97.69 105 SER A N 1
ATOM 792 C CA . SER A 1 105 ? 10.054 -4.063 1.441 1.00 97.69 105 SER A CA 1
ATOM 793 C C . SER A 1 105 ? 8.669 -4.463 1.969 1.00 97.69 105 SER A C 1
ATOM 795 O O . SER A 1 105 ? 8.195 -3.876 2.932 1.00 97.69 105 SER A O 1
ATOM 797 N N . TRP A 1 106 ? 7.998 -5.417 1.321 1.00 97.69 106 TRP A N 1
ATOM 798 C CA . TRP A 1 106 ? 6.651 -5.875 1.673 1.00 97.69 106 TRP A CA 1
ATOM 799 C C . TRP A 1 106 ? 6.640 -7.328 2.157 1.00 97.69 106 TRP A C 1
ATOM 801 O O . TRP A 1 106 ? 5.570 -7.893 2.376 1.00 97.69 106 TRP A O 1
ATOM 811 N N . ASN A 1 107 ? 7.812 -7.961 2.273 1.00 96.56 107 ASN A N 1
ATOM 812 C CA . ASN A 1 107 ? 7.928 -9.403 2.482 1.00 96.56 107 ASN A CA 1
ATOM 813 C C . ASN A 1 107 ? 7.569 -9.861 3.904 1.00 96.56 107 ASN A C 1
ATOM 815 O O . ASN A 1 107 ? 7.314 -11.044 4.114 1.00 96.56 107 ASN A O 1
ATOM 819 N N . ASP A 1 108 ? 7.570 -8.952 4.874 1.00 96.06 108 ASP A N 1
ATOM 820 C CA . ASP A 1 108 ? 7.235 -9.214 6.271 1.00 96.06 108 ASP A CA 1
ATOM 821 C C . ASP A 1 108 ? 5.778 -8.873 6.608 1.00 96.06 108 ASP A C 1
ATOM 823 O O . ASP A 1 108 ? 5.306 -9.166 7.705 1.00 96.06 108 ASP A O 1
ATOM 827 N N . GLY A 1 109 ? 5.054 -8.272 5.661 1.00 96.62 109 GLY A N 1
ATOM 828 C CA . GLY A 1 109 ? 3.674 -7.834 5.818 1.00 96.62 109 GLY A CA 1
ATOM 829 C C . GLY A 1 109 ? 3.496 -6.541 6.620 1.00 96.62 109 GLY A C 1
ATOM 830 O O . GLY A 1 109 ? 2.391 -5.998 6.608 1.00 96.62 109 GLY A O 1
ATOM 831 N N . LEU A 1 110 ? 4.543 -5.993 7.254 1.00 97.75 110 LEU A N 1
ATOM 832 C CA . LEU A 1 110 ? 4.423 -4.785 8.079 1.00 97.75 110 LEU A CA 1
ATOM 833 C C . LEU A 1 110 ? 4.053 -3.564 7.239 1.00 97.75 110 LEU A C 1
ATOM 835 O O . LEU A 1 110 ? 3.204 -2.779 7.652 1.00 97.75 110 LEU A O 1
ATOM 839 N N . ALA A 1 111 ? 4.601 -3.441 6.028 1.00 98.12 111 ALA A N 1
ATOM 840 C CA . ALA A 1 111 ? 4.239 -2.363 5.109 1.00 98.12 111 ALA A CA 1
ATOM 841 C C . ALA A 1 111 ? 2.738 -2.371 4.748 1.00 98.12 111 ALA A C 1
ATOM 843 O O . ALA A 1 111 ? 2.110 -1.312 4.693 1.00 98.12 111 ALA A O 1
ATOM 844 N N . PHE A 1 112 ? 2.129 -3.553 4.567 1.00 98.06 112 PHE A N 1
ATOM 845 C CA . PHE A 1 112 ? 0.683 -3.661 4.339 1.00 98.06 112 PHE A CA 1
ATOM 846 C C . PHE A 1 112 ? -0.114 -3.282 5.584 1.00 98.06 112 PHE A C 1
ATOM 848 O O . PHE A 1 112 ? -1.079 -2.523 5.482 1.00 98.06 112 PHE A O 1
ATOM 855 N N . CYS A 1 113 ? 0.299 -3.782 6.752 1.00 98.00 113 CYS A N 1
ATOM 856 C CA . CYS A 1 113 ? -0.342 -3.448 8.016 1.00 98.00 113 CYS A CA 1
ATOM 857 C C . CYS A 1 113 ? -0.289 -1.943 8.293 1.00 98.00 113 CYS A C 1
ATOM 859 O O . CYS A 1 113 ? -1.316 -1.364 8.624 1.00 98.00 113 CYS A O 1
ATOM 861 N N . ALA A 1 114 ? 0.869 -1.302 8.110 1.00 98.19 114 ALA A N 1
ATOM 862 C CA . ALA A 1 114 ? 1.044 0.135 8.304 1.00 98.19 114 ALA A CA 1
ATOM 863 C C . ALA A 1 114 ? 0.133 0.931 7.370 1.00 98.19 114 ALA A C 1
ATOM 865 O O . ALA A 1 114 ? -0.605 1.806 7.817 1.00 98.19 114 ALA A O 1
ATOM 866 N N . LEU A 1 115 ? 0.142 0.594 6.076 1.00 98.06 115 LEU A N 1
ATOM 867 C CA . LEU A 1 115 ? -0.653 1.304 5.083 1.00 98.06 115 LEU A CA 1
ATOM 868 C C . LEU A 1 115 ? -2.151 1.223 5.398 1.00 98.06 115 LEU A C 1
ATOM 870 O O . LEU A 1 115 ? -2.833 2.244 5.403 1.00 98.06 115 LEU A O 1
ATOM 874 N N . LEU A 1 116 ? -2.664 0.030 5.700 1.00 97.75 116 LEU A N 1
ATOM 875 C CA . LEU A 1 116 ? -4.080 -0.158 6.018 1.00 97.75 116 LEU A CA 1
ATOM 876 C C . LEU A 1 116 ? -4.459 0.420 7.384 1.00 97.75 116 LEU A C 1
ATOM 878 O O . LEU A 1 116 ? -5.559 0.947 7.522 1.00 97.75 116 LEU A O 1
ATOM 882 N N . HIS A 1 117 ? -3.557 0.402 8.368 1.00 97.81 117 HIS A N 1
ATOM 883 C CA . HIS A 1 117 ? -3.792 0.991 9.690 1.00 97.81 117 HIS A CA 1
ATOM 884 C C . HIS A 1 117 ? -4.061 2.502 9.612 1.00 97.81 117 HIS A C 1
ATOM 886 O O . HIS A 1 117 ? -4.807 3.031 10.431 1.00 97.81 117 HIS A O 1
ATOM 892 N N . THR A 1 118 ? -3.542 3.195 8.587 1.00 97.19 118 THR A N 1
ATOM 893 C CA . THR A 1 118 ? -3.832 4.626 8.363 1.00 97.19 118 THR A CA 1
ATOM 894 C C . THR A 1 118 ? -5.305 4.914 8.058 1.00 97.19 118 THR A C 1
ATOM 896 O O . THR A 1 118 ? -5.760 6.030 8.298 1.00 97.19 118 THR A O 1
ATOM 899 N N . TYR A 1 119 ? -6.054 3.919 7.570 1.00 96.56 119 TYR A N 1
ATOM 900 C CA . TYR A 1 119 ? -7.487 4.027 7.277 1.00 96.56 119 TYR A CA 1
ATOM 901 C C . TYR A 1 119 ? -8.351 3.228 8.253 1.00 96.56 119 TYR A C 1
ATOM 903 O O . TYR A 1 119 ? -9.459 3.642 8.582 1.00 96.56 119 TYR A O 1
ATOM 911 N N . LEU A 1 120 ? -7.851 2.077 8.710 1.00 95.81 120 LEU A N 1
ATOM 912 C CA . LEU A 1 120 ? -8.581 1.085 9.498 1.00 95.81 120 LEU A CA 1
ATOM 913 C C . LEU A 1 120 ? -7.852 0.770 10.815 1.00 95.81 120 LEU A C 1
ATOM 915 O O . LEU A 1 120 ? -7.497 -0.388 11.059 1.00 95.81 120 LEU A O 1
ATOM 919 N N . PRO A 1 121 ? -7.634 1.763 11.698 1.00 95.31 121 PRO A N 1
ATOM 920 C CA . PRO A 1 121 ? -6.849 1.561 12.913 1.00 95.31 121 PRO A CA 1
ATOM 921 C C . PRO A 1 121 ? -7.470 0.526 13.862 1.00 95.31 121 PRO A C 1
ATOM 923 O O . PRO A 1 121 ? -6.760 -0.222 14.523 1.00 95.31 121 PRO A O 1
ATOM 926 N N . ALA A 1 122 ? -8.801 0.411 13.875 1.00 93.56 122 ALA A N 1
ATOM 927 C CA . ALA A 1 122 ? -9.514 -0.556 14.709 1.00 93.56 122 ALA A CA 1
ATOM 928 C C . ALA A 1 122 ? -9.293 -2.026 14.296 1.00 93.56 122 ALA A C 1
ATOM 930 O O . ALA A 1 122 ? -9.541 -2.924 15.097 1.00 93.56 122 ALA A O 1
ATOM 931 N N . HIS A 1 123 ? -8.848 -2.287 13.062 1.00 93.25 123 HIS A N 1
ATOM 932 C CA . HIS A 1 123 ? -8.688 -3.647 12.538 1.00 93.25 123 HIS A CA 1
ATOM 933 C C . HIS A 1 123 ? -7.255 -4.182 12.641 1.00 93.25 123 HIS A C 1
ATOM 935 O O . HIS A 1 123 ? -7.046 -5.384 12.484 1.00 93.25 123 HIS A O 1
ATOM 941 N N . ILE A 1 124 ? -6.265 -3.317 12.880 1.00 96.06 124 ILE A N 1
ATOM 942 C CA . ILE A 1 124 ? -4.848 -3.688 12.827 1.00 96.06 124 ILE A CA 1
ATOM 943 C C . ILE A 1 124 ? -4.153 -3.199 14.103 1.00 96.06 124 ILE A C 1
ATOM 945 O O . ILE A 1 124 ? -3.842 -2.020 14.208 1.00 96.06 124 ILE A O 1
ATOM 949 N N . PRO A 1 125 ? -3.837 -4.070 15.073 1.00 95.31 125 PRO A N 1
ATOM 950 C CA . PRO A 1 125 ? -3.087 -3.672 16.264 1.00 95.31 125 PRO A CA 1
ATOM 951 C C . PRO A 1 125 ? -1.593 -3.500 15.932 1.00 95.31 125 PRO A C 1
ATOM 953 O O . PRO A 1 125 ? -0.766 -4.326 16.309 1.00 95.31 125 PRO A O 1
ATOM 956 N N . TYR A 1 126 ? -1.230 -2.445 15.187 1.00 95.75 126 TYR A N 1
ATOM 957 C CA . TYR A 1 126 ? 0.113 -2.296 14.601 1.00 95.75 126 TYR A CA 1
ATOM 958 C C . TYR A 1 126 ? 1.243 -2.342 15.642 1.00 95.75 126 TYR A C 1
ATOM 960 O O . TYR A 1 126 ? 2.300 -2.910 15.384 1.00 95.75 126 TYR A O 1
ATOM 968 N N . GLN A 1 127 ? 1.015 -1.777 16.831 1.00 94.19 127 GLN A N 1
ATOM 969 C CA . GLN A 1 127 ? 2.011 -1.710 17.908 1.00 94.19 127 GLN A CA 1
ATOM 970 C C . GLN A 1 127 ? 2.422 -3.087 18.454 1.00 94.19 127 GLN A C 1
ATOM 972 O O . GLN A 1 127 ? 3.493 -3.212 19.040 1.00 94.19 127 GLN A O 1
ATOM 977 N N . GLU A 1 128 ? 1.596 -4.114 18.254 1.00 94.25 128 GLU A N 1
ATOM 978 C CA . GLU A 1 128 ? 1.862 -5.486 18.699 1.00 94.25 128 GLU A CA 1
ATOM 979 C C . GLU A 1 128 ? 2.518 -6.345 17.605 1.00 94.25 128 GLU A C 1
ATOM 981 O O . GLU A 1 128 ? 2.849 -7.510 17.840 1.00 94.25 128 GLU A O 1
ATOM 986 N N . LEU A 1 129 ? 2.678 -5.808 16.390 1.00 95.25 129 LEU A N 1
ATOM 987 C CA . LEU A 1 129 ? 3.212 -6.556 15.256 1.00 95.25 129 LEU A CA 1
ATOM 988 C C . LEU A 1 129 ? 4.738 -6.622 15.289 1.00 95.25 129 LEU A C 1
ATOM 990 O O . LEU A 1 129 ? 5.429 -5.697 15.715 1.00 95.25 129 LEU A O 1
ATOM 994 N N . ASN A 1 130 ? 5.271 -7.725 14.770 1.00 94.50 130 ASN A N 1
ATOM 995 C CA . ASN A 1 130 ? 6.703 -7.946 14.620 1.00 94.50 130 ASN A CA 1
ATOM 996 C C . ASN A 1 130 ? 7.015 -8.492 13.221 1.00 94.50 130 ASN A C 1
ATOM 998 O O . ASN A 1 130 ? 6.176 -9.140 12.599 1.00 94.50 130 ASN A O 1
ATOM 1002 N N . SER A 1 131 ? 8.228 -8.252 12.722 1.00 94.25 131 SER A N 1
ATOM 1003 C CA . SER A 1 131 ? 8.636 -8.651 11.364 1.00 94.25 131 SER A CA 1
ATOM 1004 C C . SER A 1 131 ? 8.857 -10.160 11.188 1.00 94.25 131 SER A C 1
ATOM 1006 O O . SER A 1 131 ? 8.924 -10.645 10.058 1.00 94.25 131 SER A O 1
ATOM 1008 N N . GLN A 1 132 ? 8.972 -10.921 12.282 1.00 94.69 132 GLN A N 1
ATOM 1009 C CA . GLN A 1 132 ? 9.190 -12.371 12.235 1.00 94.69 132 GLN A CA 1
ATOM 1010 C C . GLN A 1 132 ? 7.883 -13.130 11.967 1.00 94.69 132 GLN A C 1
ATOM 1012 O O . GLN A 1 132 ? 7.877 -14.130 11.247 1.00 94.69 132 GLN A O 1
ATOM 1017 N N . ASP A 1 133 ? 6.752 -12.605 12.440 1.00 95.25 133 ASP A N 1
ATOM 1018 C CA . ASP A 1 133 ? 5.427 -13.208 12.303 1.00 95.25 133 ASP A CA 1
ATOM 1019 C C . ASP A 1 133 ? 4.745 -12.854 10.969 1.00 95.25 133 ASP A C 1
ATOM 1021 O O . ASP A 1 133 ? 3.581 -12.446 10.919 1.00 95.25 133 ASP A O 1
ATOM 1025 N N . LYS A 1 134 ? 5.448 -13.079 9.849 1.00 95.75 134 LYS A N 1
ATOM 1026 C CA . LYS A 1 134 ? 4.984 -12.742 8.485 1.00 95.75 134 LYS A CA 1
ATOM 1027 C C . LYS A 1 134 ? 3.552 -13.198 8.212 1.00 95.75 134 LYS A C 1
ATOM 1029 O O . LYS A 1 134 ? 2.719 -12.442 7.718 1.00 95.75 134 LYS A O 1
ATOM 1034 N N . ARG A 1 135 ? 3.243 -14.455 8.559 1.00 96.88 135 ARG A N 1
ATOM 1035 C CA . ARG A 1 135 ? 1.916 -15.049 8.337 1.00 96.88 135 ARG A CA 1
ATOM 1036 C C . ARG A 1 135 ? 0.823 -14.285 9.079 1.00 96.88 135 ARG A C 1
ATOM 1038 O O . ARG A 1 135 ? -0.240 -14.063 8.501 1.00 96.88 135 ARG A O 1
ATOM 1045 N N . ARG A 1 136 ? 1.073 -13.888 10.329 1.00 97.31 136 ARG A N 1
ATOM 1046 C CA . ARG A 1 136 ? 0.127 -13.103 11.130 1.00 97.31 136 ARG A CA 1
ATOM 1047 C C . ARG A 1 136 ? -0.084 -11.731 10.497 1.00 97.31 136 ARG A C 1
ATOM 1049 O O . ARG A 1 136 ? -1.232 -11.345 10.300 1.00 97.31 136 ARG A O 1
ATOM 1056 N N . ASN A 1 137 ? 0.997 -11.054 10.111 1.00 97.56 137 ASN A N 1
ATOM 1057 C CA . ASN A 1 137 ? 0.938 -9.723 9.503 1.00 97.56 137 ASN A CA 1
ATOM 1058 C C . ASN A 1 137 ? 0.126 -9.732 8.200 1.00 97.56 137 ASN A C 1
ATOM 1060 O O . ASN A 1 137 ? -0.830 -8.970 8.066 1.00 97.56 137 ASN A O 1
ATOM 1064 N N . PHE A 1 138 ? 0.425 -10.650 7.273 1.00 97.69 138 PHE A N 1
ATOM 1065 C CA . PHE A 1 138 ? -0.343 -10.773 6.030 1.00 97.69 138 PHE A CA 1
ATOM 1066 C C . PHE A 1 138 ? -1.813 -11.111 6.282 1.00 97.69 138 PHE A C 1
ATOM 1068 O O . PHE A 1 138 ? -2.686 -10.518 5.655 1.00 97.69 138 PHE A O 1
ATOM 1075 N N . THR A 1 139 ? -2.098 -12.021 7.218 1.00 97.25 139 THR A N 1
ATOM 1076 C CA . THR A 1 139 ? -3.481 -12.399 7.548 1.00 97.25 139 THR A CA 1
ATOM 1077 C C . THR A 1 139 ? -4.270 -11.197 8.061 1.00 97.25 139 THR A C 1
ATOM 1079 O O . THR A 1 139 ? -5.357 -10.933 7.559 1.00 97.25 139 THR A O 1
ATOM 1082 N N . LEU A 1 140 ? -3.709 -10.431 9.002 1.00 97.38 140 LEU A N 1
ATOM 1083 C CA . LEU A 1 140 ? -4.358 -9.238 9.553 1.00 97.38 140 LEU A CA 1
ATOM 1084 C C . LEU A 1 140 ? -4.574 -8.162 8.489 1.00 97.38 140 LEU A C 1
ATOM 1086 O O . LEU A 1 140 ? -5.669 -7.617 8.382 1.00 97.38 140 LEU A O 1
ATOM 1090 N N . ALA A 1 141 ? -3.551 -7.879 7.680 1.00 97.31 141 ALA A N 1
ATOM 1091 C CA . ALA A 1 141 ? -3.664 -6.908 6.600 1.00 97.31 141 ALA A CA 1
ATOM 1092 C C . ALA A 1 141 ? -4.762 -7.300 5.600 1.00 97.31 141 ALA A C 1
ATOM 1094 O O . ALA A 1 141 ? -5.592 -6.475 5.229 1.00 97.31 141 ALA A O 1
ATOM 1095 N N . PHE A 1 142 ? -4.795 -8.558 5.168 1.00 97.12 142 PHE A N 1
ATOM 1096 C CA . PHE A 1 142 ? -5.752 -9.002 4.156 1.00 97.12 142 PHE A CA 1
ATOM 1097 C C . PHE A 1 142 ? -7.171 -9.081 4.718 1.00 97.12 142 PHE A C 1
ATOM 1099 O O . PHE A 1 142 ? -8.094 -8.612 4.064 1.00 97.12 142 PHE A O 1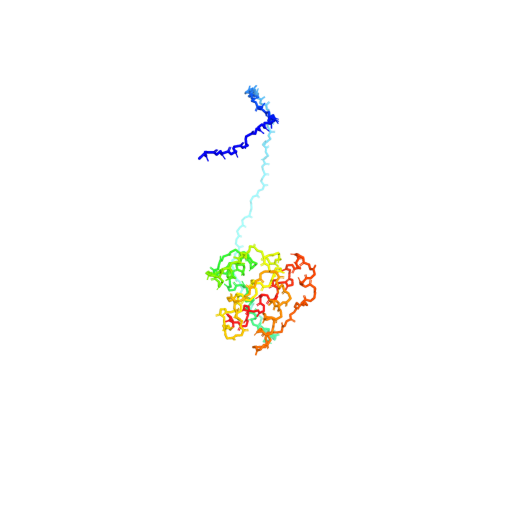
ATOM 1106 N N . GLN A 1 143 ? -7.352 -9.533 5.961 1.00 97.12 143 GLN A N 1
ATOM 1107 C CA . GLN A 1 143 ? -8.655 -9.488 6.632 1.00 97.12 143 GLN A CA 1
ATOM 1108 C C . GLN A 1 143 ? -9.174 -8.057 6.814 1.00 97.12 143 GLN A C 1
ATOM 1110 O O . GLN A 1 143 ? -10.361 -7.807 6.611 1.00 97.12 143 GLN A O 1
ATOM 1115 N N . ALA A 1 144 ? -8.302 -7.108 7.169 1.00 97.12 144 ALA A N 1
ATOM 1116 C CA . ALA A 1 144 ? -8.675 -5.699 7.275 1.00 97.12 144 ALA A CA 1
ATOM 1117 C C . ALA A 1 144 ? -9.055 -5.098 5.911 1.00 97.12 144 ALA A C 1
ATOM 1119 O O . ALA A 1 144 ? -9.984 -4.305 5.822 1.00 97.12 144 ALA A O 1
ATOM 1120 N N . ALA A 1 145 ? -8.370 -5.479 4.833 1.00 96.94 145 ALA A N 1
ATOM 1121 C CA . ALA A 1 145 ? -8.727 -5.047 3.483 1.00 96.94 145 ALA A CA 1
ATOM 1122 C C . ALA A 1 145 ? -10.055 -5.674 3.010 1.00 96.94 145 ALA A C 1
ATOM 1124 O O . ALA A 1 145 ? -10.913 -4.992 2.445 1.00 96.94 145 ALA A O 1
ATOM 1125 N N . GLU A 1 146 ? -10.264 -6.961 3.285 1.00 96.62 146 GLU A N 1
ATOM 1126 C CA . GLU A 1 146 ? -11.486 -7.681 2.922 1.00 96.62 146 GLU A CA 1
ATOM 1127 C C . GLU A 1 146 ? -12.710 -7.188 3.696 1.00 96.62 146 GLU A C 1
ATOM 1129 O O . GLU A 1 146 ? -13.802 -7.159 3.126 1.00 96.62 146 GLU A O 1
ATOM 1134 N N . SER A 1 147 ? -12.548 -6.733 4.945 1.00 96.19 147 SER A N 1
ATOM 1135 C CA . SER A 1 147 ? -13.659 -6.199 5.747 1.00 96.19 147 SER A CA 1
ATOM 1136 C C . SER A 1 147 ? -14.299 -4.951 5.131 1.00 96.19 147 SER A C 1
ATOM 1138 O O . SER A 1 147 ? -15.481 -4.696 5.360 1.00 96.19 147 SER A O 1
ATOM 1140 N N . VAL A 1 148 ? -13.551 -4.211 4.308 1.00 95.38 148 VAL A N 1
ATOM 1141 C CA . VAL A 1 148 ? -14.045 -3.052 3.549 1.00 95.38 148 VAL A CA 1
ATOM 1142 C C . VAL A 1 148 ? -14.344 -3.375 2.079 1.00 95.38 148 VAL A C 1
ATOM 1144 O O . VAL A 1 148 ? -14.804 -2.517 1.327 1.00 95.38 148 VAL A O 1
ATOM 1147 N N . GLY A 1 149 ? -14.142 -4.627 1.658 1.00 94.06 149 GLY A N 1
ATOM 1148 C CA . GLY A 1 149 ? -14.462 -5.108 0.312 1.00 94.06 149 GLY A CA 1
ATOM 1149 C C . GLY A 1 149 ? -13.312 -5.042 -0.698 1.00 94.06 149 GLY A C 1
ATOM 1150 O O . GLY A 1 149 ? -13.542 -5.255 -1.890 1.00 94.06 149 GLY A O 1
ATOM 1151 N N . ILE A 1 150 ? -12.072 -4.790 -0.265 1.00 96.00 150 ILE A N 1
ATOM 1152 C CA . ILE A 1 150 ? -10.895 -4.920 -1.133 1.00 96.00 150 ILE A CA 1
ATOM 1153 C C . ILE A 1 150 ? -10.520 -6.402 -1.197 1.00 96.00 150 ILE A C 1
ATOM 1155 O O . ILE A 1 150 ? -10.066 -6.989 -0.219 1.00 96.00 150 ILE A O 1
ATOM 1159 N N . LYS A 1 151 ? -10.697 -7.022 -2.366 1.00 94.12 151 LYS A N 1
ATOM 1160 C CA . LYS A 1 151 ? -10.345 -8.431 -2.565 1.00 94.12 151 LYS A CA 1
ATOM 1161 C C . LYS A 1 151 ? -8.828 -8.634 -2.509 1.00 94.12 151 LYS A C 1
ATOM 1163 O O . LYS A 1 151 ? -8.096 -8.024 -3.290 1.00 94.12 151 LYS A O 1
ATOM 1168 N N . SER A 1 152 ? -8.380 -9.578 -1.685 1.00 91.12 152 SER A N 1
ATOM 1169 C CA . SER A 1 152 ? -6.996 -10.054 -1.664 1.00 91.12 152 SER A CA 1
ATOM 1170 C C . SER A 1 152 ? -6.628 -10.713 -2.997 1.00 91.12 152 SER A C 1
ATOM 1172 O O . SER A 1 152 ? -7.210 -11.726 -3.390 1.00 91.12 152 SER A O 1
ATOM 1174 N N . THR A 1 153 ? -5.669 -10.134 -3.722 1.00 92.88 153 THR A N 1
ATOM 1175 C CA . THR A 1 153 ? -5.130 -10.716 -4.969 1.00 92.88 153 THR A CA 1
ATOM 1176 C C . THR A 1 153 ? -3.837 -11.496 -4.749 1.00 92.88 153 THR A C 1
ATOM 1178 O O . THR A 1 153 ? -3.349 -12.131 -5.678 1.00 92.88 153 THR A O 1
ATOM 1181 N N . LEU A 1 154 ? -3.268 -11.418 -3.546 1.00 94.75 154 LEU A N 1
ATOM 1182 C CA . LEU A 1 154 ? -2.031 -12.086 -3.153 1.00 94.75 154 LEU A CA 1
ATOM 1183 C C . LEU A 1 154 ? -2.351 -13.310 -2.293 1.00 94.75 154 LEU A C 1
ATOM 1185 O O . LEU A 1 154 ? -3.176 -13.226 -1.384 1.00 94.75 154 LEU A O 1
ATOM 1189 N N . ASP A 1 155 ? -1.670 -14.429 -2.542 1.00 94.56 155 ASP A N 1
ATOM 1190 C CA . ASP A 1 155 ? -1.765 -15.614 -1.687 1.00 94.56 155 ASP A CA 1
ATOM 1191 C C . ASP A 1 155 ? -0.814 -15.500 -0.489 1.00 94.56 155 ASP A C 1
ATOM 1193 O O . ASP A 1 155 ? 0.396 -15.317 -0.639 1.00 94.56 155 ASP A O 1
ATOM 1197 N N . ILE A 1 156 ? -1.349 -15.659 0.724 1.00 95.06 156 ILE A N 1
ATOM 1198 C CA . ILE A 1 156 ? -0.563 -15.567 1.965 1.00 95.06 156 ILE A CA 1
ATOM 1199 C C . ILE A 1 156 ? 0.542 -16.627 1.993 1.00 95.06 156 ILE A C 1
ATOM 1201 O O . ILE A 1 156 ? 1.649 -16.354 2.456 1.00 95.06 156 ILE A O 1
ATOM 1205 N N . ASN A 1 157 ? 0.269 -17.849 1.526 1.00 94.44 157 ASN A N 1
ATOM 1206 C CA . ASN A 1 157 ? 1.256 -18.920 1.613 1.00 94.44 157 ASN A CA 1
ATOM 1207 C C . ASN A 1 157 ? 2.438 -18.668 0.675 1.00 94.44 157 ASN A C 1
ATOM 1209 O O . ASN A 1 157 ? 3.570 -18.965 1.043 1.00 94.44 157 ASN A O 1
ATOM 1213 N N . GLU A 1 158 ? 2.196 -18.111 -0.509 1.00 93.75 158 GLU A N 1
ATOM 1214 C CA . GLU A 1 158 ? 3.245 -17.665 -1.421 1.00 93.75 158 GLU A CA 1
ATOM 1215 C C . GLU A 1 158 ? 4.073 -16.534 -0.808 1.00 93.75 158 GLU A C 1
ATOM 1217 O O . GLU A 1 158 ? 5.295 -16.662 -0.717 1.00 93.75 158 GLU A O 1
ATOM 1222 N N . MET A 1 159 ? 3.412 -15.495 -0.293 1.00 94.50 159 MET A N 1
ATOM 1223 C CA . MET A 1 159 ? 4.070 -14.328 0.304 1.00 94.50 159 MET A CA 1
ATOM 1224 C C . MET A 1 159 ? 4.952 -14.691 1.506 1.00 94.50 159 MET A C 1
ATOM 1226 O O . MET A 1 159 ? 6.033 -14.136 1.667 1.00 94.50 159 MET A O 1
ATOM 1230 N N . VAL A 1 160 ? 4.527 -15.650 2.335 1.00 94.50 160 VAL A N 1
ATOM 1231 C CA . VAL A 1 160 ? 5.307 -16.107 3.498 1.00 94.50 160 VAL A CA 1
ATOM 1232 C C . VAL A 1 160 ? 6.512 -16.963 3.089 1.00 94.50 160 VAL A C 1
ATOM 1234 O O . VAL A 1 160 ? 7.527 -16.949 3.783 1.00 94.50 160 VAL A O 1
ATOM 1237 N N . ARG A 1 161 ? 6.419 -17.718 1.985 1.00 93.56 161 ARG A N 1
ATOM 1238 C CA . ARG A 1 161 ? 7.491 -18.620 1.527 1.00 93.56 161 ARG A CA 1
ATOM 1239 C C . ARG A 1 161 ? 8.627 -17.900 0.806 1.00 93.56 161 ARG A C 1
ATOM 1241 O O . ARG A 1 161 ? 9.743 -18.411 0.810 1.00 93.56 161 ARG A O 1
ATOM 1248 N N . THR A 1 162 ? 8.355 -16.763 0.167 1.00 91.69 162 THR A N 1
ATOM 1249 C CA . THR A 1 162 ? 9.357 -16.019 -0.607 1.00 91.69 162 THR A CA 1
ATOM 1250 C C . THR A 1 162 ? 9.869 -14.798 0.148 1.00 91.69 162 THR A C 1
ATOM 1252 O O . THR A 1 162 ? 9.114 -14.041 0.750 1.00 91.69 162 THR A O 1
ATOM 1255 N N . GLU A 1 163 ? 11.175 -14.551 0.086 1.00 92.44 163 GLU A N 1
ATOM 1256 C CA . GLU A 1 163 ? 11.746 -13.303 0.603 1.00 92.44 163 GLU A CA 1
ATOM 1257 C C . GLU A 1 163 ? 11.573 -12.128 -0.362 1.00 92.44 163 GLU A C 1
ATOM 1259 O O . GLU A 1 163 ? 11.645 -10.970 0.056 1.00 92.44 163 GLU A O 1
ATOM 1264 N N . ARG A 1 164 ? 11.354 -12.421 -1.648 1.00 94.12 164 ARG A N 1
ATOM 1265 C CA . ARG A 1 164 ? 11.207 -11.438 -2.724 1.00 94.12 164 ARG A CA 1
ATOM 1266 C C . ARG A 1 164 ? 9.940 -11.763 -3.516 1.00 94.12 164 ARG A C 1
ATOM 1268 O O . ARG A 1 164 ? 10.020 -12.485 -4.510 1.00 94.12 164 ARG A O 1
ATOM 1275 N N . PRO A 1 165 ? 8.769 -11.281 -3.072 1.00 94.50 165 PRO A N 1
ATOM 1276 C CA . PRO A 1 165 ? 7.529 -11.493 -3.806 1.00 94.50 165 PRO A CA 1
ATOM 1277 C C . PRO A 1 165 ? 7.568 -10.793 -5.166 1.00 94.50 165 PRO A C 1
ATOM 1279 O O . PRO A 1 165 ? 8.330 -9.835 -5.360 1.00 94.50 165 PRO A O 1
ATOM 1282 N N . ASP A 1 166 ? 6.744 -11.269 -6.102 1.00 96.31 166 ASP A N 1
ATOM 1283 C CA . ASP A 1 166 ? 6.617 -10.645 -7.415 1.00 96.31 166 ASP A CA 1
ATOM 1284 C C . ASP A 1 166 ? 6.156 -9.190 -7.271 1.00 96.31 166 ASP A C 1
ATOM 1286 O O . ASP A 1 166 ? 5.104 -8.877 -6.704 1.00 96.31 166 ASP A O 1
ATOM 1290 N N . TRP A 1 167 ? 6.968 -8.282 -7.806 1.00 96.50 167 TRP A N 1
ATOM 1291 C CA . TRP A 1 167 ? 6.759 -6.860 -7.597 1.00 96.50 167 TRP A CA 1
ATOM 1292 C C . TRP A 1 167 ? 5.539 -6.329 -8.346 1.00 96.50 167 TRP A C 1
ATOM 1294 O O . TRP A 1 167 ? 4.970 -5.320 -7.931 1.00 96.50 167 TRP A O 1
ATOM 1304 N N . GLN A 1 168 ? 5.137 -6.977 -9.443 1.00 97.06 168 GLN A N 1
ATOM 1305 C CA . GLN A 1 168 ? 3.966 -6.564 -10.214 1.00 97.06 168 GLN A CA 1
ATOM 1306 C C . GLN A 1 168 ? 2.686 -6.894 -9.452 1.00 97.06 168 GLN A C 1
ATOM 1308 O O . GLN A 1 168 ? 1.803 -6.044 -9.352 1.00 97.06 168 GLN A O 1
ATOM 1313 N N . SER A 1 169 ? 2.621 -8.084 -8.859 1.00 97.06 169 SER A N 1
ATOM 1314 C CA . SER A 1 169 ? 1.501 -8.547 -8.041 1.00 97.06 169 SER A CA 1
ATOM 1315 C C . SER A 1 169 ? 1.326 -7.685 -6.790 1.00 97.06 169 SER A C 1
ATOM 1317 O O . SER A 1 169 ? 0.220 -7.218 -6.509 1.00 97.06 169 SER A O 1
ATOM 1319 N N . VAL A 1 170 ? 2.420 -7.383 -6.081 1.00 97.69 170 VAL A N 1
ATOM 1320 C CA . VAL A 1 170 ? 2.399 -6.463 -4.931 1.00 97.69 170 VAL A CA 1
ATOM 1321 C C . VAL A 1 170 ? 1.966 -5.060 -5.359 1.00 97.69 170 VAL A C 1
ATOM 1323 O O . VAL A 1 170 ? 1.059 -4.492 -4.756 1.00 97.69 170 VAL A O 1
ATOM 1326 N N . MET A 1 171 ? 2.548 -4.505 -6.429 1.00 96.94 171 MET A N 1
ATOM 1327 C CA . MET A 1 171 ? 2.177 -3.174 -6.926 1.00 96.94 171 MET A CA 1
ATOM 1328 C C . MET A 1 171 ? 0.702 -3.110 -7.346 1.00 96.94 171 MET A C 1
ATOM 1330 O O . MET A 1 171 ? 0.032 -2.110 -7.083 1.00 96.94 171 MET A O 1
ATOM 1334 N N . LEU A 1 172 ? 0.180 -4.161 -7.985 1.00 96.56 172 LEU A N 1
ATOM 1335 C CA . LEU A 1 172 ? -1.222 -4.252 -8.388 1.00 96.56 172 LEU A CA 1
ATOM 1336 C C . LEU A 1 172 ? -2.148 -4.245 -7.170 1.00 96.56 172 LEU A C 1
ATOM 1338 O O . LEU A 1 172 ? -3.132 -3.504 -7.164 1.00 96.56 172 LEU A O 1
ATOM 1342 N N . TYR A 1 173 ? -1.809 -5.010 -6.133 1.00 97.69 173 TYR A N 1
ATOM 1343 C CA . TYR A 1 173 ? -2.591 -5.046 -4.902 1.00 97.69 173 TYR A CA 1
ATOM 1344 C C . TYR A 1 173 ? -2.571 -3.696 -4.170 1.00 97.69 173 TYR A C 1
ATOM 1346 O O . TYR A 1 173 ? -3.623 -3.160 -3.829 1.00 97.69 173 TYR A O 1
ATOM 1354 N N . VAL A 1 174 ? -1.400 -3.066 -4.033 1.00 97.50 174 VAL A N 1
ATOM 1355 C CA . VAL A 1 174 ? -1.281 -1.711 -3.460 1.00 97.50 174 VAL A CA 1
ATOM 1356 C C . VAL A 1 174 ? -2.058 -0.684 -4.288 1.00 97.50 174 VAL A C 1
ATOM 1358 O O . VAL A 1 174 ? -2.703 0.203 -3.736 1.00 97.50 174 VAL A O 1
ATOM 1361 N N . THR A 1 175 ? -2.068 -0.826 -5.616 1.00 96.19 175 THR A N 1
ATOM 1362 C CA . THR A 1 175 ? -2.888 0.021 -6.492 1.00 96.19 175 THR A CA 1
ATOM 1363 C C . THR A 1 175 ? -4.380 -0.165 -6.211 1.00 96.19 175 THR A C 1
ATOM 1365 O O . THR A 1 175 ? -5.120 0.810 -6.266 1.00 96.19 175 THR A O 1
ATOM 1368 N N . ALA A 1 176 ? -4.846 -1.381 -5.910 1.00 95.88 176 ALA A N 1
ATOM 1369 C CA . ALA A 1 176 ? -6.239 -1.619 -5.532 1.00 95.88 176 ALA A CA 1
ATOM 1370 C C . ALA A 1 176 ? -6.599 -0.923 -4.208 1.00 95.88 176 ALA A C 1
ATOM 1372 O O . ALA A 1 176 ? -7.655 -0.300 -4.130 1.00 95.88 176 ALA A O 1
ATOM 1373 N N . ILE A 1 177 ? -5.697 -0.948 -3.220 1.00 96.56 177 ILE A N 1
ATOM 1374 C CA . ILE A 1 177 ? -5.855 -0.205 -1.958 1.00 96.56 177 ILE A CA 1
ATOM 1375 C C . ILE A 1 177 ? -5.927 1.302 -2.226 1.00 96.56 177 ILE A C 1
ATOM 1377 O O . ILE A 1 177 ? -6.847 1.964 -1.755 1.00 96.56 177 ILE A O 1
ATOM 1381 N N . TYR A 1 178 ? -4.999 1.839 -3.026 1.00 95.75 178 TYR A N 1
ATOM 1382 C CA . TYR A 1 178 ? -5.006 3.252 -3.417 1.00 95.75 178 TYR A CA 1
ATOM 1383 C C . TYR A 1 178 ? -6.331 3.646 -4.078 1.00 95.75 178 TYR A C 1
ATOM 1385 O O . TYR A 1 178 ? -6.958 4.611 -3.663 1.00 95.75 178 TYR A O 1
ATOM 1393 N N . LYS A 1 179 ? -6.801 2.865 -5.058 1.00 94.12 179 LYS A N 1
ATOM 1394 C CA . LYS A 1 179 ? -8.093 3.114 -5.715 1.00 94.12 179 LYS A CA 1
ATOM 1395 C C . LYS A 1 179 ? -9.260 3.123 -4.737 1.00 94.12 179 LYS A C 1
ATOM 1397 O O . LYS A 1 179 ? -10.185 3.891 -4.915 1.00 94.12 179 LYS A O 1
ATOM 1402 N N . TYR A 1 180 ? -9.258 2.241 -3.749 1.00 94.88 180 TYR A N 1
ATOM 1403 C CA . TYR A 1 180 ? -10.384 2.158 -2.830 1.00 94.88 180 TYR A CA 1
ATOM 1404 C C . TYR A 1 180 ? -10.476 3.381 -1.906 1.00 94.88 180 TYR A C 1
ATOM 1406 O O . TYR A 1 180 ? -11.572 3.853 -1.627 1.00 94.88 180 TYR A O 1
ATOM 1414 N N . PHE A 1 181 ? -9.337 3.889 -1.423 1.00 94.31 181 PHE A N 1
ATOM 1415 C CA . PHE A 1 181 ? -9.317 4.961 -0.421 1.00 94.31 181 PHE A CA 1
ATOM 1416 C C . PHE A 1 181 ? -9.097 6.370 -0.982 1.00 94.31 181 PHE A C 1
ATOM 1418 O O . PHE A 1 181 ? -9.451 7.340 -0.317 1.00 94.31 181 PHE A O 1
ATOM 1425 N N . GLU A 1 182 ? -8.492 6.501 -2.162 1.00 91.25 182 GLU A N 1
ATOM 1426 C CA . GLU A 1 182 ? -8.049 7.790 -2.715 1.00 91.25 182 GLU A CA 1
ATOM 1427 C C . GLU A 1 182 ? -8.746 8.150 -4.044 1.00 91.25 182 GLU A C 1
ATOM 1429 O O . GLU A 1 182 ? -8.448 9.201 -4.617 1.00 91.25 182 GLU A O 1
ATOM 1434 N N . THR A 1 183 ? -9.662 7.311 -4.560 1.00 84.50 183 THR A N 1
ATOM 1435 C CA . THR A 1 183 ? -10.461 7.610 -5.770 1.00 84.50 183 THR A CA 1
ATOM 1436 C C . THR A 1 183 ? -11.931 7.288 -5.599 1.00 84.50 183 THR A C 1
ATOM 1438 O O . THR A 1 183 ? -12.752 8.134 -6.012 1.00 84.50 183 THR A O 1
#

Radius of gyration: 31.47 Å; chains: 1; bounding box: 73×47×104 Å

Organism: Leptonychotes weddellii (NCBI:txid9713)

InterPro domains:
  IPR001715 Calponin homology domain [PF00307] (79-182)
  IPR001715 Calponin homology domain [PS50021] (77-182)
  IPR001715 Calponin homology domain [SM00033] (79-177)
  IPR036872 CH domain superfamily [G3DSA:1.10.418.10] (76-183)
  IPR036872 CH domain superfamily [SSF47576] (77-181)
  IPR050540 F-actin Monooxygenase Mical [PTHR23167] (24-182)

pLDDT: mean 77.9, std 23.97, range [36.94, 98.31]

Foldseek 3Di:
DDDDDDDDDDDDDDDDDDDDDDDDDDDDDDDDDDDDDDDDDDDDDDDDDDDDDDDDDDPDDPPPVVLLVVQCVVQHDDSQVSLQVVLCVLLPPQPPADRPAQWLSCLQLLSLLSNLCSPCVVQHVSVPDDSVPSLVSNVSSQVSCVVLPLHDQDDSVQSNVDSTPDSVSSSVSSSSVCVVPPD

Sequence (183 aa):
MESAKTISVSRRSSEEMKRDISAPEGASPASLMAMGTTSPQLSLSSSPTASVTPTTRSRIREERKDPLSALAREYGGSKRNALLKWCQKKTEGYQNIDITNFSSSWNDGLAFCALLHTYLPAHIPYQELNSQDKRRNFTLAFQAAESVGIKSTLDINEMVRTERPDWQSVMLYVTAIYKYFET